Protein AF-A0A4P5X0J0-F1 (afdb_monomer_lite)

Structure (mmCIF, N/CA/C/O backbone):
data_AF-A0A4P5X0J0-F1
#
_entry.id   AF-A0A4P5X0J0-F1
#
loop_
_atom_site.group_PDB
_atom_site.id
_atom_site.type_symbol
_atom_site.label_atom_id
_atom_site.label_alt_id
_atom_site.label_comp_id
_atom_site.label_asym_id
_atom_site.label_entity_id
_atom_site.label_seq_id
_atom_site.pdbx_PDB_ins_code
_atom_site.Cartn_x
_atom_site.Cartn_y
_atom_site.Cartn_z
_atom_site.occupancy
_atom_site.B_iso_or_equiv
_atom_site.auth_seq_id
_atom_site.auth_comp_id
_atom_site.auth_asym_id
_atom_site.auth_atom_id
_atom_site.pdbx_PDB_model_num
ATOM 1 N N . MET A 1 1 ? 12.102 21.129 -1.867 1.00 36.75 1 MET A N 1
ATOM 2 C CA . MET A 1 1 ? 10.667 20.992 -1.548 1.00 36.75 1 MET A CA 1
ATOM 3 C C . MET A 1 1 ? 10.494 19.661 -0.845 1.00 36.75 1 MET A C 1
ATOM 5 O O . MET A 1 1 ? 10.595 18.629 -1.493 1.00 36.75 1 MET A O 1
ATOM 9 N N . GLU A 1 2 ? 10.367 19.674 0.480 1.00 35.69 2 GLU A N 1
ATOM 10 C CA . GLU A 1 2 ? 10.138 18.458 1.263 1.00 35.69 2 GLU A CA 1
ATOM 11 C C . GLU A 1 2 ? 8.704 17.985 1.019 1.00 35.69 2 GLU A C 1
ATOM 13 O O . GLU A 1 2 ? 7.747 18.624 1.454 1.00 35.69 2 GLU A O 1
ATOM 18 N N . HIS A 1 3 ? 8.541 16.883 0.287 1.00 42.62 3 HIS A N 1
ATOM 19 C CA . HIS A 1 3 ? 7.257 16.198 0.200 1.00 42.62 3 HIS A CA 1
ATOM 20 C C . HIS A 1 3 ? 7.045 15.476 1.534 1.00 42.62 3 HIS A C 1
ATOM 22 O O . HIS A 1 3 ? 7.423 14.318 1.706 1.00 42.62 3 HIS A O 1
ATOM 28 N N . GLN A 1 4 ? 6.489 16.178 2.522 1.00 40.81 4 GLN A N 1
ATOM 29 C CA . GLN A 1 4 ? 5.931 15.516 3.694 1.00 40.81 4 GLN A CA 1
ATOM 30 C C . GLN A 1 4 ? 4.727 14.707 3.220 1.00 40.81 4 GLN A C 1
ATOM 32 O O . GLN A 1 4 ? 3.623 15.229 3.074 1.00 40.81 4 GLN A O 1
ATOM 37 N N . VAL A 1 5 ? 4.952 13.424 2.941 1.00 52.62 5 VAL A N 1
ATOM 38 C CA . VAL A 1 5 ? 3.875 12.476 2.678 1.00 52.62 5 VAL A CA 1
ATOM 39 C C . VAL A 1 5 ? 3.093 12.343 3.983 1.00 52.62 5 VAL A C 1
ATOM 41 O O . VAL A 1 5 ? 3.491 11.627 4.904 1.00 52.62 5 VAL A O 1
ATOM 44 N N . ARG A 1 6 ? 1.988 13.084 4.099 1.00 55.38 6 ARG A N 1
ATOM 45 C CA . ARG A 1 6 ? 0.984 12.834 5.132 1.00 55.38 6 ARG A CA 1
ATOM 46 C C . ARG A 1 6 ? 0.315 11.514 4.778 1.00 55.38 6 ARG A C 1
ATOM 48 O O . ARG A 1 6 ? -0.571 11.459 3.937 1.00 55.38 6 ARG A O 1
ATOM 55 N N . ILE A 1 7 ? 0.806 10.443 5.390 1.00 60.75 7 ILE A N 1
ATOM 56 C CA . ILE A 1 7 ? 0.234 9.098 5.291 1.00 60.75 7 ILE A CA 1
ATOM 57 C C . ILE A 1 7 ? -0.969 9.047 6.242 1.00 60.75 7 ILE A C 1
ATOM 59 O O . ILE A 1 7 ? -0.921 8.419 7.304 1.00 60.75 7 ILE A O 1
ATOM 63 N N . ASP A 1 8 ? -2.014 9.793 5.899 1.00 60.53 8 ASP A N 1
ATOM 64 C CA . ASP A 1 8 ? -3.310 9.685 6.554 1.00 60.53 8 ASP A CA 1
ATOM 65 C C . ASP A 1 8 ? -4.010 8.454 5.960 1.00 60.53 8 ASP A C 1
ATOM 67 O O . ASP A 1 8 ? -4.184 8.336 4.750 1.00 60.53 8 ASP A O 1
ATOM 71 N N . ALA A 1 9 ? -4.325 7.472 6.804 1.00 61.50 9 ALA A N 1
ATOM 72 C CA . ALA A 1 9 ? -4.917 6.220 6.348 1.00 61.50 9 ALA A CA 1
ATOM 73 C C . ALA A 1 9 ? -6.399 6.421 5.991 1.00 61.50 9 ALA A C 1
ATOM 75 O O . ALA A 1 9 ? -7.107 7.054 6.778 1.00 61.50 9 ALA A O 1
ATOM 76 N N . PRO A 1 10 ? -6.901 5.848 4.884 1.00 64.88 10 PRO A N 1
ATOM 77 C CA . PRO A 1 10 ? -8.319 5.910 4.571 1.00 64.88 10 PRO A CA 1
ATOM 78 C C . PRO A 1 10 ? -9.149 5.239 5.676 1.00 64.88 10 PRO A C 1
ATOM 80 O O . PRO A 1 10 ? -8.830 4.141 6.141 1.00 64.88 10 PRO A O 1
ATOM 83 N N . GLU A 1 11 ? -10.221 5.912 6.101 1.00 66.25 11 GLU A N 1
ATOM 84 C CA . GLU A 1 11 ? -11.144 5.430 7.142 1.00 66.25 11 GLU A CA 1
ATOM 85 C C . GLU A 1 11 ? -11.945 4.188 6.695 1.00 66.25 11 GLU A C 1
ATOM 87 O O . GLU A 1 11 ? -12.382 3.410 7.543 1.00 66.25 11 GLU A O 1
ATOM 92 N N . ASP A 1 12 ? -12.069 3.959 5.383 1.00 71.12 12 ASP A N 1
ATOM 93 C CA . ASP A 1 12 ? -12.941 2.936 4.783 1.00 71.12 12 ASP A CA 1
ATOM 94 C C . ASP A 1 12 ? -12.368 1.514 4.749 1.00 71.12 12 ASP A C 1
ATOM 96 O O . ASP A 1 12 ? -13.068 0.576 4.364 1.00 71.12 12 ASP A O 1
ATOM 100 N N . HIS A 1 13 ? -11.114 1.298 5.160 1.00 76.06 13 HIS A N 1
ATOM 101 C CA . HIS A 1 13 ? -10.609 -0.071 5.225 1.00 76.06 13 HIS A CA 1
ATOM 102 C C . HIS A 1 13 ? -11.316 -0.858 6.339 1.00 76.06 13 HIS A C 1
ATOM 104 O O . HIS A 1 13 ? -11.279 -0.427 7.503 1.00 76.06 13 HIS A O 1
ATOM 110 N N . PRO A 1 14 ? -11.931 -2.014 6.009 1.00 83.94 14 PRO A N 1
ATOM 111 C CA . PRO A 1 14 ? -12.631 -2.825 6.989 1.00 83.94 14 PRO A CA 1
ATOM 112 C C . PRO A 1 14 ? -11.647 -3.292 8.058 1.00 83.94 14 PRO A C 1
ATOM 114 O O . PRO A 1 14 ? -10.525 -3.708 7.762 1.00 83.94 14 PRO A O 1
ATOM 117 N N . LEU A 1 15 ? -12.069 -3.194 9.317 1.00 90.19 15 LEU A N 1
ATOM 118 C CA . LEU A 1 15 ? -11.254 -3.644 10.435 1.00 90.19 15 LEU A CA 1
ATOM 119 C C . LEU A 1 15 ? -11.307 -5.176 10.554 1.00 90.19 15 LEU A C 1
ATOM 121 O O . LEU A 1 15 ? -12.357 -5.766 10.292 1.00 90.19 15 LEU A O 1
ATOM 125 N N . PRO A 1 16 ? -10.211 -5.816 10.997 1.00 92.81 16 PRO A N 1
ATOM 126 C CA . PRO A 1 16 ? -10.195 -7.227 11.351 1.00 92.81 16 PRO A CA 1
ATOM 127 C C . PRO A 1 16 ? -11.265 -7.548 12.390 1.00 92.81 16 PRO A C 1
ATOM 129 O O . PRO A 1 16 ? -11.561 -6.729 13.271 1.00 92.81 16 PRO A O 1
ATOM 132 N N . ILE A 1 17 ? -11.813 -8.759 12.308 1.00 93.44 17 ILE A N 1
ATOM 133 C CA . ILE A 1 17 ? -12.898 -9.200 13.185 1.00 93.44 17 ILE A CA 1
ATOM 134 C C . ILE A 1 17 ? -12.492 -9.156 14.662 1.00 93.44 17 ILE A C 1
ATOM 136 O O . ILE A 1 17 ? -13.300 -8.786 15.507 1.00 93.44 17 ILE A O 1
ATOM 140 N N . GLU A 1 18 ? -11.219 -9.393 14.961 1.00 94.62 18 GLU A N 1
ATOM 141 C CA . GLU A 1 18 ? -10.645 -9.354 16.303 1.00 94.62 18 GLU A CA 1
ATOM 142 C C . GLU A 1 18 ? -10.652 -7.932 16.884 1.00 94.62 18 GLU A C 1
ATOM 144 O O . GLU A 1 18 ? -10.889 -7.736 18.076 1.00 94.62 18 GLU A O 1
ATOM 149 N N . ILE A 1 19 ? -10.427 -6.911 16.045 1.00 94.69 19 ILE A N 1
ATOM 150 C CA . ILE A 1 19 ? -10.489 -5.504 16.467 1.00 94.69 19 ILE A CA 1
ATOM 151 C C . ILE A 1 19 ? -11.943 -5.099 16.730 1.00 94.69 19 ILE A C 1
ATOM 153 O O . ILE A 1 19 ? -12.217 -4.407 17.712 1.00 94.69 19 ILE A O 1
ATOM 157 N N . LEU A 1 20 ? -12.875 -5.556 15.890 1.00 94.69 20 LEU A N 1
ATOM 158 C CA . LEU A 1 20 ? -14.309 -5.324 16.080 1.00 94.69 20 LEU A CA 1
ATOM 159 C C . LEU A 1 20 ? -14.826 -6.020 17.351 1.00 94.69 20 LEU A C 1
ATOM 161 O O . LEU A 1 20 ? -15.584 -5.437 18.123 1.00 94.69 20 LEU A O 1
ATOM 165 N N . GLU A 1 21 ? -14.389 -7.250 17.612 1.00 95.44 21 GLU A N 1
ATOM 166 C CA . GLU A 1 21 ? -14.677 -7.980 18.850 1.00 95.44 21 GLU A CA 1
ATOM 167 C C . GLU A 1 21 ? -14.126 -7.273 20.082 1.00 95.44 21 GLU A C 1
ATOM 169 O O . GLU A 1 21 ? -14.857 -7.087 21.055 1.00 95.44 21 GLU A O 1
ATOM 174 N N . LEU A 1 22 ? -12.879 -6.805 20.019 1.00 94.69 22 LEU A N 1
ATOM 175 C CA . LEU A 1 22 ? -12.272 -6.028 21.093 1.00 94.69 22 LEU A CA 1
ATOM 176 C C . LEU A 1 22 ? -13.083 -4.763 21.399 1.00 94.69 22 LEU A C 1
ATOM 178 O O . LEU A 1 22 ? -13.306 -4.450 22.566 1.00 94.69 22 LEU A O 1
ATOM 182 N N . GLN A 1 23 ? -13.550 -4.045 20.375 1.00 95.00 23 GLN A N 1
ATOM 183 C CA . GLN A 1 23 ? -14.405 -2.871 20.565 1.00 95.00 23 GLN A CA 1
ATOM 184 C C . GLN A 1 23 ? -15.714 -3.230 21.275 1.00 95.00 23 GLN A C 1
ATOM 186 O O . GLN A 1 23 ? -16.044 -2.596 22.276 1.00 95.00 23 GLN A O 1
ATOM 191 N N . ARG A 1 24 ? -16.393 -4.307 20.850 1.00 95.62 24 ARG A N 1
ATOM 192 C CA . ARG A 1 24 ? -17.619 -4.793 21.510 1.00 95.62 24 ARG A CA 1
ATOM 193 C C . ARG A 1 24 ? -17.396 -5.130 22.987 1.00 95.62 24 ARG A C 1
ATOM 195 O O . ARG A 1 24 ? -18.223 -4.786 23.830 1.00 95.62 24 ARG A O 1
ATOM 202 N N . LEU A 1 25 ? -16.276 -5.775 23.316 1.00 95.50 25 LEU A N 1
ATOM 203 C CA . LEU A 1 25 ? -15.924 -6.097 24.702 1.00 95.50 25 LEU A CA 1
ATOM 204 C C . LEU A 1 25 ? -15.664 -4.834 25.531 1.00 95.50 25 LEU A C 1
ATOM 206 O O . LEU A 1 25 ? -16.150 -4.732 26.656 1.00 95.50 25 LEU A O 1
ATOM 210 N N . ILE A 1 26 ? -14.956 -3.850 24.973 1.00 95.12 26 ILE A N 1
ATOM 211 C CA . ILE A 1 26 ? -14.687 -2.569 25.641 1.00 95.12 26 ILE A CA 1
ATOM 212 C C . ILE A 1 26 ? -15.986 -1.808 25.918 1.00 95.12 26 ILE A C 1
ATOM 214 O O . ILE A 1 26 ? -16.141 -1.237 26.999 1.00 95.12 26 ILE A O 1
ATOM 218 N N . ASP A 1 27 ? -16.937 -1.834 24.986 1.00 93.88 27 ASP A N 1
ATOM 219 C CA . ASP A 1 27 ? -18.228 -1.162 25.151 1.00 93.88 27 ASP A CA 1
ATOM 220 C C . ASP A 1 27 ? -19.062 -1.762 26.294 1.00 93.88 27 ASP A C 1
ATOM 222 O O . ASP A 1 27 ? -19.807 -1.040 26.960 1.00 93.88 27 ASP A O 1
ATOM 226 N N . SER A 1 28 ? -18.871 -3.051 26.598 1.00 94.69 28 SER A N 1
ATOM 227 C CA . SER A 1 28 ? -19.500 -3.721 27.745 1.00 94.69 28 SER A CA 1
ATOM 228 C C . SER A 1 28 ? -18.872 -3.370 29.106 1.00 94.69 28 SER A C 1
ATOM 230 O O . SER A 1 28 ? -19.434 -3.699 30.152 1.00 94.69 28 SER A O 1
ATOM 232 N N . CYS A 1 29 ? -17.719 -2.688 29.133 1.00 93.25 29 CYS A N 1
ATOM 233 C CA . CYS A 1 29 ? -17.028 -2.362 30.379 1.00 93.25 29 CYS A CA 1
ATOM 234 C C . CYS A 1 29 ? -17.679 -1.192 31.153 1.00 93.25 29 CYS A C 1
ATOM 236 O O . CYS A 1 29 ? -18.214 -0.246 30.556 1.00 93.25 29 CYS A O 1
ATOM 238 N N . PRO A 1 30 ? -17.545 -1.170 32.497 1.00 93.12 30 PRO A N 1
ATOM 239 C CA . PRO A 1 30 ? -17.923 -0.025 33.326 1.00 93.12 30 PRO A CA 1
ATOM 240 C C . PRO A 1 30 ? -17.195 1.267 32.922 1.00 93.12 30 PRO A C 1
ATOM 242 O O . PRO A 1 30 ? -16.036 1.240 32.500 1.00 93.12 30 PRO A O 1
ATOM 245 N N . ALA A 1 31 ? -17.854 2.414 33.123 1.00 88.56 31 ALA A N 1
ATOM 246 C CA . ALA A 1 31 ? -17.419 3.728 32.635 1.00 88.56 31 ALA A CA 1
ATOM 247 C C . ALA A 1 31 ? -15.936 4.107 32.875 1.00 88.56 31 ALA A C 1
ATOM 249 O O . ALA A 1 31 ? -15.311 4.566 31.915 1.00 88.56 31 ALA A O 1
ATOM 250 N N . PRO A 1 32 ? -15.337 3.913 34.072 1.00 88.88 32 PRO A N 1
ATOM 251 C CA . PRO A 1 32 ? -13.946 4.317 34.299 1.00 88.88 32 PRO A CA 1
ATOM 252 C C . PRO A 1 32 ? -12.943 3.498 33.472 1.00 88.88 32 PRO A C 1
ATOM 254 O O . PRO A 1 32 ? -12.002 4.055 32.912 1.00 88.88 32 PRO A O 1
ATOM 257 N N . HIS A 1 33 ? -13.170 2.190 33.329 1.00 91.38 33 HIS A N 1
ATOM 258 C CA . HIS A 1 33 ? -12.302 1.307 32.545 1.00 91.38 33 HIS A CA 1
ATOM 259 C C . HIS A 1 33 ? -12.533 1.489 31.043 1.00 91.38 33 HIS A C 1
ATOM 261 O O . HIS A 1 33 ? -11.578 1.529 30.266 1.00 91.38 33 HIS A O 1
ATOM 267 N N . ARG A 1 34 ? -13.796 1.680 30.639 1.00 94.75 34 ARG A N 1
ATOM 268 C CA . ARG A 1 34 ? -14.175 1.908 29.243 1.00 94.75 34 ARG A CA 1
ATOM 269 C C . ARG A 1 34 ? -13.456 3.117 28.653 1.00 94.75 34 ARG A C 1
ATOM 271 O O . ARG A 1 34 ? -12.894 3.001 27.576 1.00 94.75 34 ARG A O 1
ATOM 278 N N . ALA A 1 35 ? -13.396 4.249 29.358 1.00 91.38 35 ALA A N 1
ATOM 279 C CA . ALA A 1 35 ? -12.758 5.461 28.833 1.00 91.38 35 ALA A CA 1
ATOM 280 C C . ALA A 1 35 ? -11.279 5.248 28.445 1.00 91.38 35 ALA A C 1
ATOM 282 O O . ALA A 1 35 ? -10.850 5.665 27.365 1.00 91.38 35 ALA A O 1
ATOM 283 N N . ILE A 1 36 ? -10.517 4.559 29.301 1.00 91.81 36 ILE A N 1
ATOM 284 C CA . ILE A 1 36 ? -9.094 4.264 29.079 1.00 91.81 36 ILE A CA 1
ATOM 285 C C . ILE A 1 36 ? -8.934 3.262 27.927 1.00 91.81 36 ILE A C 1
ATOM 287 O O . ILE A 1 36 ? -8.153 3.490 26.999 1.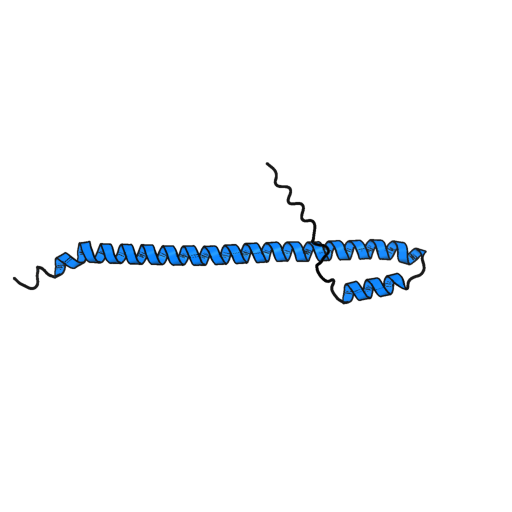00 91.81 36 ILE A O 1
ATOM 291 N N . LEU A 1 37 ? -9.715 2.179 27.944 1.00 94.75 37 LEU A N 1
ATOM 292 C CA . LEU A 1 37 ? -9.646 1.126 26.932 1.00 94.75 37 LEU A CA 1
ATOM 293 C C . LEU A 1 37 ? -10.103 1.611 25.550 1.00 94.75 37 LEU A C 1
ATOM 295 O O . LEU A 1 37 ? -9.462 1.290 24.550 1.00 94.75 37 LEU A O 1
ATOM 299 N N . SER A 1 38 ? -11.141 2.447 25.469 1.00 94.00 38 SER A N 1
ATOM 300 C CA . SER A 1 38 ? -11.589 3.052 24.210 1.00 94.00 38 SER A CA 1
ATOM 301 C C . SER A 1 38 ? -10.502 3.935 23.593 1.00 94.00 38 SER A C 1
ATOM 303 O O . SER A 1 38 ? -10.336 3.947 22.374 1.00 94.00 38 SER A O 1
ATOM 305 N N . ALA A 1 39 ? -9.725 4.665 24.401 1.00 93.31 39 ALA A N 1
ATOM 306 C CA . ALA A 1 39 ? -8.601 5.449 23.893 1.00 93.31 39 ALA A CA 1
ATOM 307 C C . ALA A 1 39 ? -7.497 4.555 23.303 1.00 93.31 39 ALA A C 1
ATOM 309 O O . ALA A 1 39 ? -7.055 4.801 22.179 1.00 93.31 39 ALA A O 1
ATOM 310 N N . ALA A 1 40 ? -7.106 3.494 24.014 1.00 93.12 40 ALA A N 1
ATOM 311 C CA . ALA A 1 40 ? -6.123 2.529 23.524 1.00 93.12 40 ALA A CA 1
ATOM 312 C C . ALA A 1 40 ? -6.602 1.810 22.248 1.00 93.12 40 ALA A C 1
ATOM 314 O O . ALA A 1 40 ? -5.864 1.738 21.266 1.00 93.12 40 ALA A O 1
ATOM 315 N N . SER A 1 41 ? -7.862 1.364 22.217 1.00 95.19 41 SER A N 1
ATOM 316 C CA . SER A 1 41 ? -8.480 0.716 21.053 1.00 95.19 41 SER A CA 1
ATOM 317 C C . SER A 1 41 ? -8.490 1.622 19.819 1.00 95.19 41 SER A C 1
ATOM 319 O O . SER A 1 41 ? -8.069 1.201 18.740 1.00 95.19 41 SER A O 1
ATOM 321 N N . ARG A 1 42 ? -8.843 2.908 19.968 1.00 94.00 42 ARG A N 1
ATOM 322 C CA . ARG A 1 42 ? -8.761 3.883 18.864 1.00 94.00 42 ARG A CA 1
ATOM 323 C C . ARG A 1 42 ? -7.347 4.017 18.300 1.00 94.00 42 ARG A C 1
ATOM 325 O O . ARG A 1 42 ? -7.191 4.146 17.088 1.00 94.00 42 ARG A O 1
ATOM 332 N N . ASN A 1 43 ? -6.317 3.972 19.143 1.00 93.19 43 ASN A N 1
ATOM 333 C CA . ASN A 1 43 ? -4.931 4.020 18.672 1.00 93.19 43 ASN A CA 1
ATOM 334 C C . ASN A 1 43 ? -4.550 2.754 17.898 1.00 93.19 43 ASN A C 1
ATOM 336 O O . ASN A 1 43 ? -3.904 2.855 16.858 1.00 93.19 43 ASN A O 1
ATOM 340 N N . ILE A 1 44 ? -4.996 1.578 18.347 1.00 94.19 44 ILE A N 1
ATOM 341 C CA . ILE A 1 44 ? -4.778 0.312 17.632 1.00 94.19 44 ILE A CA 1
ATOM 342 C C . ILE A 1 44 ? -5.427 0.361 16.245 1.00 94.19 44 ILE A C 1
ATOM 344 O O . ILE A 1 44 ? -4.766 0.041 15.259 1.00 94.19 44 ILE A O 1
ATOM 348 N N . VAL A 1 45 ? -6.673 0.835 16.151 1.00 94.00 45 VAL A N 1
ATOM 349 C CA . VAL A 1 45 ? -7.386 1.032 14.877 1.00 94.00 45 VAL A CA 1
ATOM 350 C C . VAL A 1 45 ? -6.600 1.947 13.937 1.00 94.00 45 VAL A C 1
ATOM 352 O O . VAL A 1 45 ? -6.359 1.588 12.784 1.00 94.00 45 VAL A O 1
ATOM 355 N N . LYS A 1 46 ? -6.134 3.100 14.434 1.00 92.12 46 LYS A N 1
ATOM 356 C CA . LYS A 1 46 ? -5.313 4.036 13.649 1.00 92.12 46 LYS A CA 1
ATOM 357 C C . LYS A 1 46 ? -4.022 3.385 13.148 1.00 92.12 46 LYS A C 1
ATOM 359 O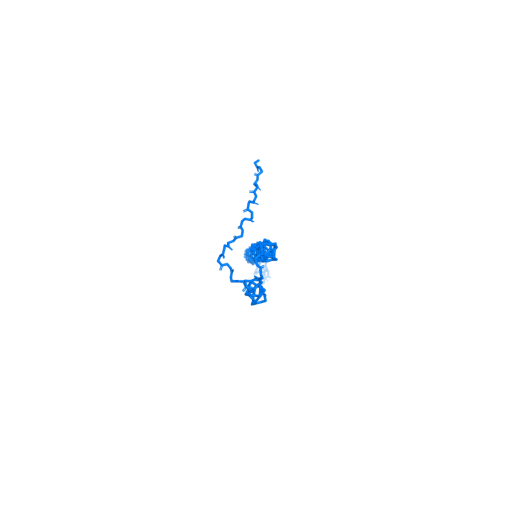 O . LYS A 1 46 ? -3.702 3.485 11.965 1.00 92.12 46 LYS A O 1
ATOM 364 N N . CYS A 1 47 ? -3.293 2.691 14.022 1.00 91.88 47 CYS A N 1
ATOM 365 C CA . CYS A 1 47 ? -2.058 1.991 13.665 1.00 91.88 47 CYS A CA 1
ATOM 366 C C . CYS A 1 47 ? -2.296 0.869 12.646 1.00 91.88 47 CYS A C 1
ATOM 368 O O . CYS A 1 47 ? -1.474 0.666 11.751 1.00 91.88 47 CYS A O 1
ATOM 370 N N . HIS A 1 48 ? -3.407 0.143 12.771 1.00 92.75 48 HIS A N 1
ATOM 371 C CA . HIS A 1 48 ? -3.787 -0.913 11.843 1.00 92.75 48 HIS A CA 1
ATOM 372 C C . HIS A 1 48 ? -4.086 -0.347 10.450 1.00 92.75 48 HIS A C 1
ATOM 374 O O . HIS A 1 48 ? -3.445 -0.749 9.478 1.00 92.75 48 HIS A O 1
ATOM 380 N N . ARG A 1 49 ? -4.972 0.653 10.363 1.00 91.19 49 ARG A N 1
ATOM 381 C CA . ARG A 1 49 ? -5.314 1.318 9.096 1.00 91.19 49 ARG A CA 1
ATOM 382 C C . ARG A 1 49 ? -4.090 1.927 8.422 1.00 91.19 49 ARG A C 1
ATOM 384 O O . ARG A 1 49 ? -3.886 1.725 7.230 1.00 91.19 49 ARG A O 1
ATOM 391 N N . ARG A 1 50 ? -3.225 2.607 9.185 1.00 91.19 50 ARG A N 1
ATOM 392 C CA . ARG A 1 50 ? -1.981 3.184 8.653 1.00 91.19 50 ARG A CA 1
ATOM 393 C C . ARG A 1 50 ? -1.066 2.128 8.051 1.00 91.19 50 ARG A C 1
ATOM 395 O O . ARG A 1 50 ? -0.495 2.358 6.993 1.00 91.19 50 ARG A O 1
ATOM 402 N N . ARG A 1 51 ? -0.941 0.969 8.695 1.00 92.81 51 ARG A N 1
ATOM 403 C CA . ARG A 1 51 ? -0.121 -0.130 8.179 1.00 92.81 51 ARG A CA 1
ATOM 404 C C . ARG A 1 51 ? -0.675 -0.686 6.873 1.00 92.81 51 ARG A C 1
ATOM 406 O O . ARG A 1 51 ? 0.097 -0.858 5.940 1.00 92.81 51 ARG A O 1
ATOM 413 N N . LEU A 1 52 ? -1.984 -0.935 6.804 1.00 91.50 52 LEU A N 1
ATOM 414 C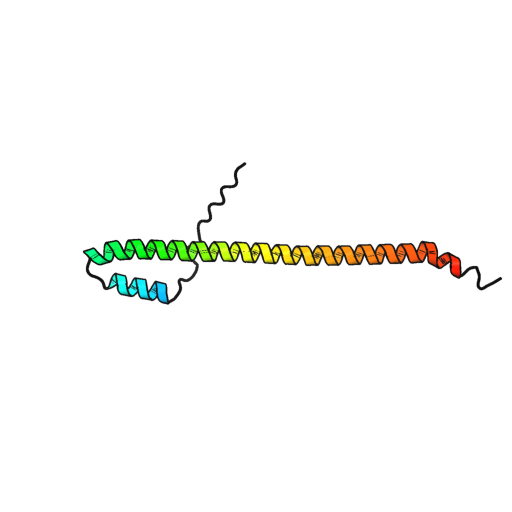 CA . LEU A 1 52 ? -2.628 -1.399 5.573 1.00 91.50 52 LEU A CA 1
ATOM 415 C C . LEU A 1 52 ? -2.460 -0.391 4.441 1.00 91.50 52 LEU A C 1
ATOM 417 O O . LEU A 1 52 ? -2.078 -0.771 3.343 1.00 91.50 52 LEU A O 1
ATOM 421 N N . HIS A 1 53 ? -2.665 0.893 4.724 1.00 90.38 53 HIS A N 1
ATOM 422 C CA . HIS A 1 53 ? -2.481 1.938 3.728 1.00 90.38 53 HIS A CA 1
ATOM 423 C C . HIS A 1 53 ? -1.049 1.965 3.176 1.00 90.38 53 HIS A C 1
ATOM 425 O O . HIS A 1 53 ? -0.859 1.967 1.965 1.00 90.38 53 HIS A O 1
ATOM 431 N N . ILE A 1 54 ? -0.044 1.907 4.056 1.00 90.31 54 ILE A N 1
ATOM 432 C CA . ILE A 1 54 ? 1.368 1.830 3.659 1.00 90.31 54 ILE A CA 1
ATOM 433 C C . ILE A 1 54 ? 1.631 0.585 2.806 1.00 90.31 54 ILE A C 1
ATOM 435 O O . ILE A 1 54 ? 2.295 0.679 1.778 1.00 90.31 54 ILE A O 1
ATOM 439 N N . LEU A 1 55 ? 1.112 -0.574 3.216 1.00 93.25 55 LEU A N 1
ATOM 440 C CA . LEU A 1 55 ? 1.272 -1.817 2.464 1.00 93.25 55 LEU A CA 1
ATOM 441 C C . LEU A 1 55 ? 0.647 -1.725 1.071 1.00 93.25 55 LEU A C 1
ATOM 443 O O . LEU A 1 55 ? 1.283 -2.156 0.116 1.00 93.25 55 LEU A O 1
ATOM 447 N N . ASN A 1 56 ? -0.539 -1.130 0.946 1.00 89.44 56 ASN A N 1
ATOM 448 C CA . ASN A 1 56 ? -1.195 -0.932 -0.345 1.00 89.44 56 ASN A CA 1
ATOM 449 C C . ASN A 1 56 ? -0.370 -0.004 -1.245 1.00 89.44 56 ASN A C 1
ATOM 451 O O . ASN A 1 56 ? -0.065 -0.380 -2.368 1.00 89.44 56 ASN A O 1
ATOM 455 N N . LEU A 1 57 ? 0.114 1.130 -0.723 1.00 93.25 57 LEU A N 1
ATOM 456 C CA . LEU A 1 57 ? 0.993 2.031 -1.481 1.00 93.25 57 LEU A CA 1
ATOM 457 C C . LEU A 1 57 ? 2.260 1.324 -1.982 1.00 93.25 57 LEU A C 1
ATOM 459 O O . LEU A 1 57 ? 2.690 1.536 -3.114 1.00 93.25 57 LEU A O 1
ATOM 463 N N . PHE A 1 58 ? 2.865 0.471 -1.151 1.00 95.94 58 PHE A N 1
ATOM 464 C CA . PHE A 1 58 ? 4.008 -0.332 -1.577 1.00 95.94 58 PHE A CA 1
ATOM 465 C C . PHE A 1 58 ? 3.632 -1.359 -2.648 1.00 95.94 58 PHE A C 1
ATOM 467 O O . PHE A 1 58 ? 4.401 -1.557 -3.586 1.00 95.94 58 PHE A O 1
ATOM 474 N N . GLN A 1 59 ? 2.477 -2.016 -2.526 1.00 95.62 59 GLN A N 1
ATOM 475 C CA . GLN A 1 59 ? 1.999 -2.973 -3.526 1.00 95.62 59 GLN A CA 1
ATOM 476 C C . GLN A 1 59 ? 1.721 -2.304 -4.874 1.00 95.62 59 GLN A C 1
ATOM 478 O O . GLN A 1 59 ? 2.104 -2.861 -5.906 1.00 95.62 59 GLN A O 1
ATOM 483 N N . ASP A 1 60 ? 1.128 -1.113 -4.864 1.00 95.88 60 ASP A N 1
ATOM 484 C CA . ASP A 1 60 ? 0.862 -0.321 -6.064 1.00 95.88 60 ASP A CA 1
ATOM 485 C C . ASP A 1 60 ? 2.182 0.074 -6.737 1.00 95.88 60 ASP A C 1
ATOM 487 O O . ASP A 1 60 ? 2.424 -0.279 -7.890 1.00 95.88 60 ASP A O 1
ATOM 491 N N . ALA A 1 61 ? 3.116 0.663 -5.981 1.00 95.88 61 ALA A N 1
ATOM 492 C CA . ALA A 1 61 ? 4.421 1.064 -6.507 1.00 95.88 61 ALA A CA 1
ATOM 493 C C . ALA A 1 61 ? 5.243 -0.119 -7.060 1.00 95.88 61 ALA A C 1
ATOM 495 O O . ALA A 1 61 ? 5.923 0.010 -8.080 1.00 95.88 61 ALA A O 1
ATOM 496 N N . LEU A 1 62 ? 5.191 -1.289 -6.413 1.00 97.31 62 LEU A N 1
ATOM 497 C CA . LEU A 1 62 ? 5.847 -2.502 -6.915 1.00 97.31 62 LEU A CA 1
ATOM 498 C C . LEU A 1 62 ? 5.169 -3.045 -8.177 1.00 97.31 62 LEU A C 1
ATOM 500 O O . LEU A 1 62 ? 5.853 -3.554 -9.069 1.00 97.31 62 LEU A O 1
ATOM 504 N N . SER A 1 63 ? 3.843 -2.947 -8.263 1.00 95.88 63 SER A N 1
ATOM 505 C CA . SER A 1 63 ? 3.087 -3.350 -9.450 1.00 95.88 63 SER A CA 1
ATOM 506 C C . SER A 1 63 ? 3.422 -2.456 -10.641 1.00 95.88 63 SER A C 1
ATOM 508 O O . SER A 1 63 ? 3.704 -2.982 -11.721 1.00 95.88 63 SER A O 1
ATOM 510 N N . ASP A 1 64 ? 3.501 -1.145 -10.417 1.00 96.19 64 ASP A N 1
ATOM 511 C CA . ASP A 1 64 ? 3.930 -0.166 -11.414 1.00 96.19 64 ASP A CA 1
ATOM 512 C C . ASP A 1 64 ? 5.369 -0.426 -11.858 1.00 96.19 64 ASP A C 1
ATOM 514 O O . ASP A 1 64 ? 5.664 -0.483 -13.050 1.00 96.19 64 ASP A O 1
ATOM 518 N N . LEU A 1 65 ? 6.295 -0.648 -10.922 1.00 96.94 65 LEU A N 1
ATOM 519 C CA . LEU A 1 65 ? 7.685 -0.957 -11.263 1.00 96.94 65 LEU A CA 1
ATOM 520 C C . LEU A 1 65 ? 7.790 -2.234 -12.106 1.00 96.94 65 LEU A C 1
ATOM 522 O O . LEU A 1 65 ? 8.502 -2.265 -13.111 1.00 96.94 65 LEU A O 1
ATOM 526 N N . ARG A 1 66 ? 7.058 -3.286 -11.727 1.00 96.25 66 ARG A N 1
ATOM 527 C CA . ARG A 1 66 ? 7.006 -4.534 -12.496 1.00 96.25 66 ARG A CA 1
ATOM 528 C C . ARG A 1 66 ? 6.497 -4.290 -13.917 1.00 96.25 66 ARG A C 1
ATOM 530 O O . ARG A 1 66 ? 7.049 -4.857 -14.856 1.00 96.25 66 ARG A O 1
ATOM 537 N N . HIS A 1 67 ? 5.484 -3.445 -14.078 1.00 97.50 67 HIS A N 1
ATOM 538 C CA . HIS A 1 67 ? 4.960 -3.072 -15.388 1.00 97.50 67 HIS A CA 1
ATOM 539 C C . HIS A 1 67 ? 6.004 -2.336 -16.243 1.00 97.50 67 HIS A C 1
ATOM 541 O O . HIS A 1 67 ? 6.180 -2.659 -17.418 1.00 97.50 67 HIS A O 1
ATOM 547 N N . HIS A 1 68 ? 6.760 -1.408 -15.653 1.00 96.88 68 HIS A N 1
ATOM 548 C CA . HIS A 1 68 ? 7.842 -0.709 -16.354 1.00 96.88 68 HIS A CA 1
ATOM 549 C C . HIS A 1 68 ? 8.975 -1.652 -16.789 1.00 96.88 68 HIS A C 1
ATOM 551 O O . HIS A 1 68 ? 9.506 -1.506 -17.887 1.00 96.88 68 HIS A O 1
ATOM 557 N N . ILE A 1 69 ? 9.325 -2.659 -15.980 1.00 96.81 69 ILE A N 1
ATOM 558 C CA . ILE A 1 69 ? 10.332 -3.670 -16.358 1.00 96.81 69 ILE A CA 1
ATOM 559 C C . ILE A 1 69 ? 9.874 -4.475 -17.583 1.00 96.81 69 ILE A C 1
ATOM 561 O O . ILE A 1 69 ? 10.683 -4.774 -18.466 1.00 96.81 69 ILE A O 1
ATOM 565 N N . GLN A 1 70 ? 8.582 -4.807 -17.659 1.00 95.38 70 GLN A N 1
ATOM 566 C CA . GLN A 1 70 ? 8.013 -5.484 -18.827 1.00 95.38 70 GLN A CA 1
ATOM 567 C C . GLN A 1 70 ? 8.128 -4.618 -20.089 1.00 95.38 70 GLN A C 1
ATOM 569 O O . GLN A 1 70 ? 8.533 -5.133 -21.129 1.00 95.38 70 GLN A O 1
ATOM 574 N N . HIS A 1 71 ? 7.863 -3.311 -19.981 1.00 96.62 71 HIS A N 1
ATOM 575 C CA . HIS A 1 71 ? 8.028 -2.363 -21.091 1.00 96.62 71 HIS A CA 1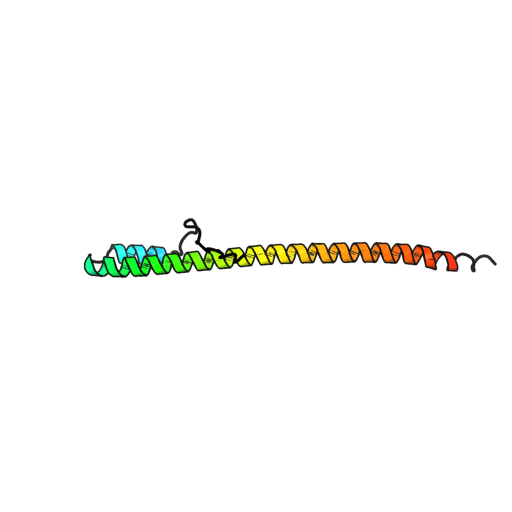
ATOM 576 C C . HIS A 1 71 ? 9.482 -2.268 -21.550 1.00 96.62 71 HIS A C 1
ATOM 578 O O . HIS A 1 71 ? 9.766 -2.440 -22.730 1.00 96.62 71 HIS A O 1
ATOM 584 N N . LEU A 1 72 ? 10.420 -2.107 -20.613 1.00 96.81 72 LEU A N 1
ATOM 585 C CA . LEU A 1 72 ? 11.840 -2.020 -20.946 1.00 96.81 72 LEU A CA 1
ATOM 586 C C . LEU A 1 72 ? 12.343 -3.279 -21.662 1.00 96.81 72 LEU A C 1
ATOM 588 O O . LEU A 1 72 ? 13.130 -3.198 -22.602 1.00 96.81 72 LEU A O 1
ATOM 592 N N . THR A 1 73 ? 11.897 -4.452 -21.212 1.00 95.69 73 THR A N 1
ATOM 593 C CA . THR A 1 73 ? 12.290 -5.726 -21.825 1.00 95.69 73 THR A CA 1
ATOM 594 C C . THR A 1 73 ? 11.764 -5.827 -23.256 1.00 95.69 73 THR A C 1
ATOM 596 O O . THR A 1 73 ? 12.501 -6.241 -24.148 1.00 95.69 73 THR A O 1
ATOM 599 N N . PHE A 1 74 ? 10.521 -5.401 -23.486 1.00 96.06 74 PHE A N 1
ATOM 600 C CA . PHE A 1 74 ? 9.921 -5.365 -24.815 1.00 96.06 74 PHE A CA 1
ATOM 601 C C . PHE A 1 74 ? 10.665 -4.412 -25.763 1.00 96.06 74 PHE A C 1
ATOM 603 O O . PHE A 1 74 ? 11.048 -4.816 -26.862 1.00 96.06 74 PHE A O 1
ATOM 610 N N . ASP A 1 75 ? 10.951 -3.186 -25.320 1.00 96.50 75 ASP A N 1
ATOM 611 C CA . ASP A 1 75 ? 11.692 -2.197 -26.115 1.00 96.50 75 ASP A CA 1
ATOM 612 C C . ASP A 1 75 ? 13.104 -2.698 -26.464 1.00 96.50 75 ASP A C 1
ATOM 614 O O . ASP A 1 75 ? 13.613 -2.516 -27.577 1.00 96.50 75 ASP A O 1
ATOM 618 N N . LEU A 1 76 ? 13.742 -3.397 -25.524 1.00 97.06 76 LEU A N 1
ATOM 619 C CA . LEU A 1 76 ? 15.059 -3.993 -25.721 1.00 97.06 76 LEU A CA 1
ATOM 620 C C . LEU A 1 76 ? 15.029 -5.139 -26.746 1.00 97.06 76 LEU A C 1
ATOM 622 O O . LEU A 1 76 ? 15.972 -5.312 -27.519 1.00 97.06 76 LEU A O 1
ATOM 626 N N . GLU A 1 77 ? 13.954 -5.923 -26.795 1.00 97.19 77 GLU A N 1
ATOM 627 C CA . GLU A 1 77 ? 13.764 -6.921 -27.849 1.00 97.19 77 GLU A CA 1
ATOM 628 C C . GLU A 1 77 ? 13.513 -6.284 -29.218 1.00 97.19 77 GLU A C 1
ATOM 630 O O . GLU A 1 77 ? 14.070 -6.758 -30.210 1.00 97.19 77 GLU A O 1
ATOM 635 N N . ALA A 1 78 ? 12.715 -5.215 -29.285 1.00 97.19 78 ALA A N 1
ATOM 636 C CA . ALA A 1 78 ? 12.460 -4.489 -30.527 1.00 97.19 78 ALA A CA 1
ATOM 637 C C . ALA A 1 78 ? 13.765 -3.929 -31.116 1.00 97.19 78 ALA A C 1
ATOM 639 O O . ALA A 1 78 ? 14.115 -4.246 -32.253 1.00 97.19 78 ALA A O 1
ATOM 640 N N . THR A 1 79 ? 14.553 -3.221 -30.302 1.00 97.31 79 THR A N 1
ATOM 641 C CA . THR A 1 79 ? 15.859 -2.676 -30.715 1.00 97.31 79 THR A CA 1
ATOM 642 C C . THR A 1 79 ? 16.857 -3.765 -31.120 1.00 97.31 79 THR A C 1
ATOM 644 O O . THR A 1 79 ? 17.611 -3.591 -32.079 1.00 97.31 79 THR A O 1
ATOM 647 N N . ARG A 1 80 ? 16.852 -4.929 -30.454 1.00 97.19 80 ARG A N 1
ATOM 648 C CA . ARG A 1 80 ? 17.650 -6.091 -30.888 1.00 97.19 80 ARG A CA 1
ATOM 649 C C . ARG A 1 80 ? 17.217 -6.611 -32.255 1.00 97.19 80 ARG A C 1
ATOM 651 O O . ARG A 1 80 ? 18.080 -6.835 -33.098 1.00 97.19 80 ARG A O 1
ATOM 658 N N . ARG A 1 81 ? 15.912 -6.777 -32.495 1.00 97.19 81 ARG A N 1
ATOM 659 C CA . ARG A 1 81 ? 15.388 -7.242 -33.792 1.00 97.19 81 ARG A CA 1
ATOM 660 C C . ARG A 1 81 ? 15.719 -6.268 -34.918 1.00 97.19 81 ARG A C 1
ATOM 662 O O . ARG A 1 81 ? 16.144 -6.709 -35.981 1.00 97.19 81 ARG A O 1
ATOM 669 N N . GLU A 1 82 ? 15.563 -4.968 -34.680 1.00 97.00 82 GLU A N 1
ATOM 670 C CA . GLU A 1 82 ? 15.918 -3.918 -35.642 1.00 97.00 82 GLU A CA 1
ATOM 671 C C . GLU A 1 82 ? 17.408 -3.955 -35.985 1.00 97.00 82 GLU A C 1
ATOM 673 O O . GLU A 1 82 ? 17.775 -4.005 -37.159 1.00 97.00 82 GLU A O 1
ATOM 678 N N . ARG A 1 83 ? 18.273 -4.019 -34.966 1.00 96.31 83 ARG A N 1
ATOM 679 C CA . ARG A 1 83 ? 19.720 -4.168 -35.156 1.00 96.31 83 ARG A CA 1
ATOM 680 C C . ARG A 1 83 ? 20.052 -5.418 -35.968 1.00 96.31 83 ARG A C 1
ATOM 682 O O . ARG A 1 83 ? 20.859 -5.345 -36.889 1.00 96.31 83 ARG A O 1
ATOM 689 N N . ASP A 1 84 ? 19.453 -6.557 -35.636 1.00 96.00 84 ASP A N 1
ATOM 690 C CA . ASP A 1 84 ? 19.725 -7.821 -36.321 1.00 96.00 84 ASP A CA 1
ATOM 691 C C . ASP A 1 84 ? 19.247 -7.785 -37.784 1.00 96.00 84 ASP A C 1
ATOM 693 O O . ASP A 1 84 ? 19.908 -8.341 -38.661 1.00 96.00 84 ASP A O 1
ATOM 697 N N . ALA A 1 85 ? 18.139 -7.096 -38.076 1.00 94.75 85 ALA A N 1
ATOM 698 C CA . ALA A 1 85 ? 17.665 -6.873 -39.440 1.00 94.75 85 ALA A CA 1
ATOM 699 C C . ALA A 1 85 ? 18.627 -5.979 -40.240 1.00 94.75 85 ALA A C 1
ATOM 701 O O . ALA A 1 85 ? 18.992 -6.323 -41.363 1.00 94.75 85 ALA A O 1
ATOM 702 N N . LEU A 1 86 ? 19.100 -4.881 -39.643 1.00 94.62 86 LEU A N 1
ATOM 703 C CA . LEU A 1 86 ? 20.096 -3.997 -40.255 1.00 94.62 86 LEU A CA 1
ATOM 704 C C . LEU A 1 86 ? 21.429 -4.715 -40.495 1.00 94.62 86 LEU A C 1
ATOM 706 O O . LEU A 1 86 ? 22.017 -4.580 -41.563 1.00 94.62 86 LEU A O 1
ATOM 710 N N . HIS A 1 87 ? 21.888 -5.527 -39.540 1.00 94.62 87 HIS A N 1
ATOM 711 C CA . HIS A 1 87 ? 23.105 -6.323 -39.696 1.00 94.62 87 HIS A CA 1
ATOM 712 C C . HIS A 1 87 ? 22.969 -7.341 -40.836 1.00 94.62 87 HIS A C 1
ATOM 714 O O . HIS A 1 87 ? 23.901 -7.530 -41.612 1.00 94.62 87 HIS A O 1
ATOM 720 N N . LYS A 1 88 ? 21.805 -7.988 -40.977 1.00 94.31 88 LYS A N 1
ATOM 721 C CA . LYS A 1 88 ? 21.537 -8.88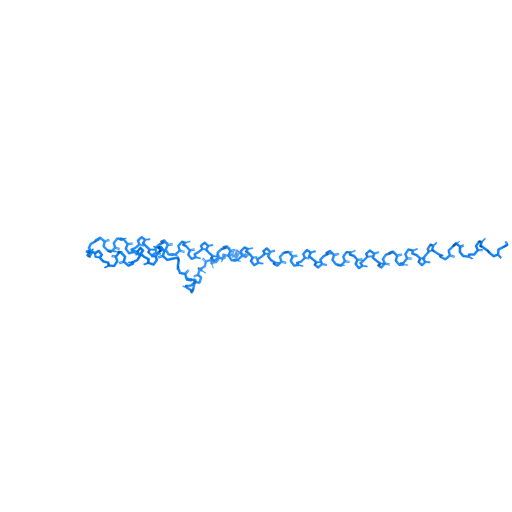3 -42.112 1.00 94.31 88 LYS A CA 1
ATOM 722 C C . LYS A 1 88 ? 21.536 -8.151 -43.450 1.00 94.31 88 LYS A C 1
ATOM 724 O O . LYS A 1 88 ? 22.048 -8.708 -44.407 1.00 94.31 88 LYS A O 1
ATOM 729 N N . LEU A 1 89 ? 21.002 -6.933 -43.524 1.00 93.06 89 LEU A N 1
ATOM 730 C CA . LEU A 1 89 ? 21.052 -6.138 -44.754 1.00 93.06 89 LEU A CA 1
ATOM 731 C C . LEU A 1 89 ? 22.496 -5.777 -45.124 1.00 93.06 89 LEU A C 1
ATOM 733 O O . LEU A 1 89 ? 22.917 -6.025 -46.243 1.00 93.06 89 LEU A O 1
ATOM 737 N N . LEU A 1 90 ? 23.274 -5.265 -44.167 1.00 91.94 90 LEU A N 1
ATOM 738 C CA . LEU A 1 90 ? 24.637 -4.791 -44.427 1.00 91.94 90 LEU A CA 1
ATOM 739 C C . LEU A 1 90 ? 25.645 -5.913 -44.709 1.00 91.94 90 LEU A C 1
ATOM 741 O O . LEU A 1 90 ? 26.578 -5.714 -45.481 1.00 91.94 90 LEU A O 1
ATOM 745 N N . TYR A 1 91 ? 25.492 -7.070 -44.061 1.00 86.19 91 TYR A N 1
ATOM 746 C CA . TYR A 1 91 ? 26.464 -8.167 -44.142 1.00 86.19 91 TYR A CA 1
ATOM 747 C C . TYR A 1 91 ? 25.942 -9.413 -44.867 1.00 86.19 91 TYR A C 1
ATOM 749 O O . TYR A 1 91 ? 26.735 -10.281 -45.214 1.00 86.19 91 TYR A O 1
ATOM 757 N N . GLY A 1 92 ? 24.633 -9.527 -45.101 1.00 66.25 92 GLY A N 1
ATOM 758 C CA . GLY A 1 92 ? 24.020 -10.637 -45.841 1.00 66.25 92 GLY A CA 1
ATOM 759 C C . GLY A 1 92 ? 23.993 -10.439 -47.358 1.00 66.25 92 GLY A C 1
ATOM 760 O O . GLY A 1 92 ? 23.822 -11.414 -48.080 1.00 66.25 92 GLY A O 1
ATOM 761 N N . GLU A 1 93 ? 24.207 -9.216 -47.856 1.00 57.88 93 GLU A N 1
ATOM 762 C CA . GLU A 1 93 ? 24.373 -8.948 -49.295 1.00 57.88 93 GLU A CA 1
ATOM 763 C C . GLU A 1 93 ? 25.728 -9.443 -49.842 1.00 57.88 93 GLU A C 1
ATOM 765 O O . GLU A 1 93 ? 25.830 -9.765 -51.020 1.00 57.88 93 GLU A O 1
ATOM 770 N N . GLY A 1 94 ? 26.755 -9.593 -48.995 1.00 54.03 94 GLY A N 1
ATOM 771 C CA . GLY A 1 94 ? 28.110 -9.977 -49.421 1.00 54.03 94 GLY A CA 1
ATOM 772 C C . GLY A 1 94 ? 28.342 -11.468 -49.707 1.00 54.03 94 GLY A C 1
ATOM 773 O O . GLY A 1 94 ? 29.397 -11.814 -50.229 1.00 54.03 94 GLY A O 1
ATOM 774 N N . ASP A 1 95 ? 27.392 -12.350 -49.375 1.00 53.69 95 ASP A N 1
ATOM 775 C CA . ASP A 1 95 ? 27.517 -13.806 -49.594 1.00 53.69 95 ASP A CA 1
ATOM 776 C C . ASP A 1 95 ? 26.844 -14.269 -50.902 1.00 53.69 95 ASP A C 1
ATOM 778 O O . ASP A 1 95 ? 27.150 -15.333 -51.433 1.00 53.69 95 ASP A O 1
ATOM 782 N N . ASN A 1 96 ? 25.956 -13.448 -51.476 1.00 54.84 96 ASN A N 1
ATOM 783 C CA . ASN A 1 96 ? 25.185 -13.819 -52.667 1.00 54.84 96 ASN A CA 1
ATOM 784 C C . ASN A 1 96 ? 25.924 -13.532 -53.994 1.00 54.84 96 ASN A C 1
ATOM 786 O O . ASN A 1 96 ? 25.578 -14.112 -55.020 1.00 54.84 96 ASN A O 1
ATOM 790 N N . ASP A 1 97 ? 26.974 -12.701 -53.975 1.00 53.72 97 ASP A N 1
ATOM 791 C CA . ASP A 1 97 ? 27.793 -12.369 -55.159 1.00 53.72 97 ASP A CA 1
ATOM 792 C C . ASP A 1 97 ? 28.953 -13.355 -55.412 1.00 53.72 97 ASP A C 1
ATOM 794 O O . ASP A 1 97 ? 29.538 -13.363 -56.494 1.00 53.72 97 ASP A O 1
ATOM 798 N N . LEU A 1 98 ? 29.283 -14.232 -54.454 1.00 54.31 98 LEU A N 1
ATOM 799 C CA . LEU A 1 98 ? 30.353 -15.236 -54.601 1.00 54.31 98 LEU A CA 1
ATOM 800 C C . LEU A 1 98 ? 29.856 -16.599 -55.118 1.00 54.31 98 LEU A C 1
ATOM 802 O O . LEU A 1 98 ? 30.669 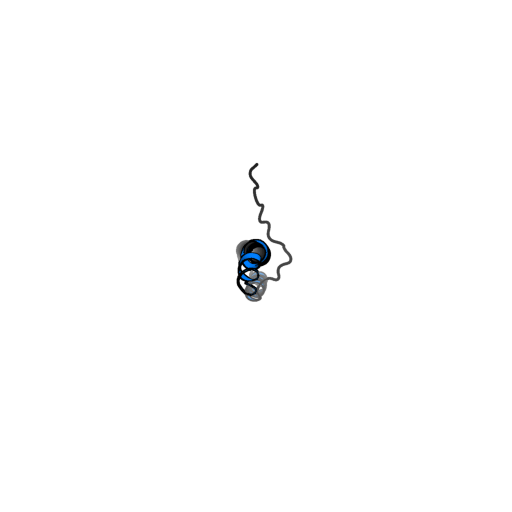-17.470 -55.423 1.00 54.31 98 LEU A O 1
ATOM 806 N N . ALA A 1 99 ? 28.540 -16.795 -55.248 1.00 52.06 99 ALA A N 1
ATOM 807 C CA . ALA A 1 99 ? 27.937 -18.055 -55.695 1.00 52.06 99 ALA A CA 1
ATOM 808 C C . ALA A 1 99 ? 27.653 -18.123 -57.214 1.00 52.06 99 ALA A C 1
ATOM 810 O O . ALA A 1 99 ? 27.179 -19.152 -57.703 1.00 52.06 99 ALA A O 1
ATOM 811 N N . HIS A 1 100 ? 27.931 -17.055 -57.974 1.00 51.72 100 HIS A N 1
ATOM 812 C CA . HIS A 1 100 ? 27.672 -16.967 -59.423 1.00 51.72 100 HIS A CA 1
ATOM 813 C C . HIS A 1 100 ? 28.887 -16.534 -60.272 1.00 51.72 100 HIS A C 1
ATOM 815 O O . HIS A 1 100 ? 28.709 -16.017 -61.374 1.00 51.72 100 HIS A O 1
ATOM 821 N N . GLY A 1 101 ? 30.113 -16.778 -59.792 1.00 41.66 101 GLY A N 1
ATOM 822 C CA . GLY A 1 101 ? 31.359 -16.592 -60.555 1.00 41.66 101 GLY A CA 1
ATOM 823 C C . GLY A 1 101 ? 31.897 -17.881 -61.162 1.00 41.66 101 GLY A C 1
ATOM 824 O O . GLY A 1 101 ? 32.015 -18.866 -60.400 1.00 41.66 101 GLY A O 1
#

Secondary structure (DSSP, 8-state):
-------PPPTTSPPPHHHHHHHHHHHTS-HHHHHHHHHHHHHHHHHHHHHHHHHHHHHHHHHHHHHHHHHHHHHHHHHHHHHHHHHHHHHHGGGSSSS--

Foldseek 3Di:
DDPPPPLQFDPPDDDPPVLVVQLVVLVPDDDVSSVVSVVVSVVVSRVVRSVVSVVVVVVVVVVVVVVVVVVVVVVVVVVVVVVVVVCCVVPVVVVVVVVPD

pLDDT: mean 85.19, std 17.27, range [35.69, 97.5]

Sequence (101 aa):
MEHQVRIDAPEDHPLPIEILELQRLIDSCPAPHRAILSAASRNIVKCHRRRLHILNLFQDALSDLRHHIQHLTFDLEATRRERDALHKLLYGEGDNDLAHG

Radius of gyration: 30.79 Å; chains: 1; bounding box: 51×39×95 Å